Protein AF-A0A7W2SLQ1-F1 (afdb_monomer)

Structure (mmCIF, N/CA/C/O backbone):
data_AF-A0A7W2SLQ1-F1
#
_entry.id   AF-A0A7W2SLQ1-F1
#
loop_
_atom_site.group_PDB
_atom_site.id
_atom_site.type_symbol
_atom_site.label_atom_id
_atom_site.label_alt_id
_atom_site.label_comp_id
_atom_site.label_asym_id
_atom_site.label_entity_id
_atom_site.label_seq_id
_atom_site.pdbx_PDB_ins_code
_atom_site.Cartn_x
_atom_site.Cartn_y
_atom_site.Cartn_z
_atom_site.occupancy
_atom_site.B_iso_or_equiv
_atom_site.auth_seq_id
_atom_site.auth_comp_id
_atom_site.auth_asym_id
_atom_site.auth_atom_id
_atom_site.pdbx_PDB_model_num
ATOM 1 N N . ALA A 1 1 ? 21.893 20.340 -36.146 1.00 73.31 1 ALA A N 1
ATOM 2 C CA . ALA A 1 1 ? 20.470 20.540 -35.805 1.00 73.31 1 ALA A CA 1
ATOM 3 C C . ALA A 1 1 ? 19.668 20.098 -37.013 1.00 73.31 1 ALA A C 1
ATOM 5 O O . ALA A 1 1 ? 19.886 20.657 -38.079 1.00 73.31 1 ALA A O 1
ATOM 6 N N . GLY A 1 2 ? 18.852 19.056 -36.873 1.00 89.44 2 GLY A N 1
ATOM 7 C CA . GLY A 1 2 ? 18.177 18.412 -38.004 1.00 89.44 2 GLY A CA 1
ATOM 8 C C . GLY A 1 2 ? 18.166 16.889 -37.914 1.00 89.44 2 GLY A C 1
ATOM 9 O O . GLY A 1 2 ? 17.310 16.279 -38.538 1.00 89.44 2 GLY A O 1
ATOM 10 N N . ASP A 1 3 ? 19.051 16.308 -37.101 1.00 94.56 3 ASP A N 1
ATOM 11 C CA . ASP A 1 3 ? 19.147 14.858 -36.953 1.00 94.56 3 ASP A CA 1
ATOM 12 C C . ASP A 1 3 ? 17.881 14.283 -36.307 1.00 94.56 3 AS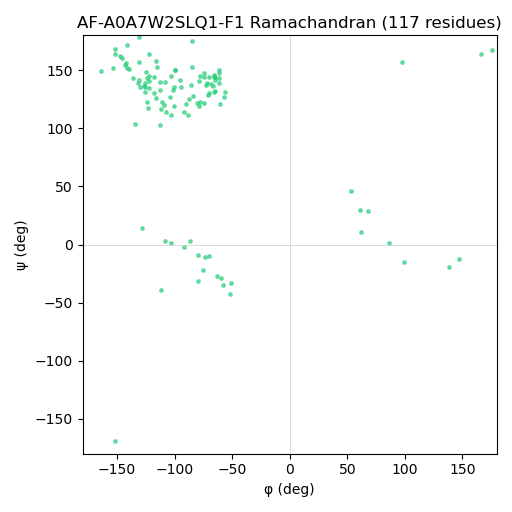P A C 1
ATOM 14 O O . ASP A 1 3 ? 17.408 14.766 -35.271 1.00 94.56 3 ASP A O 1
ATOM 18 N N . VAL A 1 4 ? 17.345 13.229 -36.915 1.00 95.19 4 VAL A N 1
ATOM 19 C CA . VAL A 1 4 ? 16.169 12.500 -36.449 1.00 95.19 4 VAL A CA 1
ATOM 20 C C . VAL A 1 4 ? 16.587 11.101 -36.019 1.00 95.19 4 VAL A C 1
ATOM 22 O O . VAL A 1 4 ? 16.751 10.195 -36.839 1.00 95.19 4 VAL A O 1
ATOM 25 N N . VAL A 1 5 ? 16.683 10.922 -34.702 1.00 94.44 5 VAL A N 1
ATOM 26 C CA . VAL A 1 5 ? 16.883 9.631 -34.037 1.00 94.44 5 VAL A CA 1
ATOM 27 C C . VAL A 1 5 ? 15.733 9.411 -33.059 1.00 94.44 5 VAL A C 1
ATOM 29 O O . VAL A 1 5 ? 15.346 10.308 -32.314 1.00 94.44 5 VAL A O 1
ATOM 32 N N . THR A 1 6 ? 15.169 8.210 -33.068 1.00 94.38 6 THR A N 1
ATOM 33 C CA . THR A 1 6 ? 14.067 7.791 -32.198 1.00 94.38 6 THR A CA 1
ATOM 34 C C . THR A 1 6 ? 14.466 6.540 -31.436 1.00 94.38 6 THR A C 1
ATOM 36 O O . THR A 1 6 ? 15.230 5.714 -31.938 1.00 94.38 6 THR A O 1
ATOM 39 N N . VAL A 1 7 ? 13.938 6.403 -30.223 1.00 93.56 7 VAL A N 1
ATOM 40 C CA . VAL A 1 7 ? 14.124 5.228 -29.377 1.00 93.56 7 VAL A CA 1
ATOM 41 C C . VAL A 1 7 ? 12.766 4.754 -28.885 1.00 93.56 7 VAL A C 1
ATOM 43 O O . VAL A 1 7 ? 11.933 5.554 -28.460 1.00 93.56 7 VAL A O 1
ATOM 46 N N . ALA A 1 8 ? 12.552 3.447 -28.934 1.00 94.06 8 ALA A N 1
ATOM 47 C CA . ALA A 1 8 ? 11.462 2.784 -28.238 1.00 94.06 8 ALA A CA 1
ATOM 48 C C . ALA A 1 8 ? 12.056 1.672 -27.378 1.00 94.06 8 ALA A C 1
ATOM 50 O O . ALA A 1 8 ? 12.987 0.995 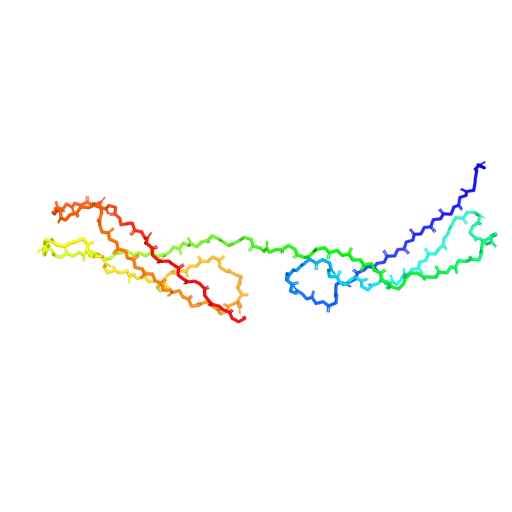-27.803 1.00 94.06 8 ALA A O 1
ATOM 51 N N . SER A 1 9 ? 11.553 1.521 -26.159 1.00 95.06 9 SER A N 1
ATOM 52 C CA . SER A 1 9 ? 11.983 0.490 -25.219 1.00 95.06 9 SER A CA 1
ATOM 53 C C . SER A 1 9 ? 10.836 0.190 -24.259 1.00 95.06 9 SER A C 1
ATOM 55 O O . SER A 1 9 ? 9.988 1.047 -23.998 1.00 95.06 9 SER A O 1
ATOM 57 N N . THR A 1 10 ? 10.801 -1.031 -23.741 1.00 95.06 10 THR A N 1
ATOM 58 C CA . THR A 1 10 ? 9.860 -1.465 -22.704 1.00 95.06 10 THR A CA 1
ATOM 59 C C . THR A 1 10 ? 10.626 -1.810 -21.434 1.00 95.06 10 THR A C 1
ATOM 61 O O . THR A 1 10 ? 11.791 -2.190 -21.499 1.00 95.06 10 THR A O 1
ATOM 64 N N . GLY A 1 11 ? 9.995 -1.683 -20.268 1.00 96.06 11 GLY A N 1
ATOM 65 C CA . GLY A 1 11 ? 10.658 -1.924 -18.988 1.00 96.06 11 GLY A CA 1
ATOM 66 C C . GLY A 1 11 ? 9.805 -2.736 -18.024 1.00 96.06 11 GLY A C 1
ATOM 67 O O . GLY A 1 11 ? 8.592 -2.543 -17.951 1.00 96.06 11 GLY A O 1
ATOM 68 N N . THR A 1 12 ? 10.444 -3.615 -17.253 1.00 97.19 12 THR A N 1
ATOM 69 C CA . THR A 1 12 ? 9.797 -4.383 -16.178 1.00 97.19 12 THR A CA 1
ATOM 70 C C . THR A 1 12 ? 10.550 -4.217 -14.867 1.00 97.19 12 THR A C 1
ATOM 72 O O . THR A 1 12 ? 11.777 -4.312 -14.850 1.00 97.19 12 THR A O 1
ATOM 75 N N . PHE A 1 13 ? 9.830 -4.024 -13.761 1.00 98.06 13 PHE A N 1
ATOM 76 C CA . PHE A 1 13 ? 10.442 -4.047 -12.433 1.00 98.06 13 PHE A CA 1
ATOM 77 C C . PHE A 1 13 ? 11.002 -5.433 -12.104 1.00 98.06 13 PHE A C 1
ATOM 79 O O . PHE A 1 13 ? 10.379 -6.452 -12.397 1.00 98.06 13 PHE A O 1
ATOM 86 N N . ASP A 1 14 ? 12.151 -5.450 -11.437 1.00 94.88 14 ASP A N 1
ATOM 87 C CA . ASP A 1 14 ? 12.805 -6.652 -10.910 1.00 94.88 14 ASP A CA 1
ATOM 88 C C . ASP A 1 14 ? 11.926 -7.446 -9.929 1.00 94.88 14 ASP A C 1
ATOM 90 O O . ASP A 1 14 ? 11.957 -8.675 -9.900 1.00 94.88 14 ASP A O 1
ATOM 94 N N . THR A 1 15 ? 11.112 -6.750 -9.134 1.00 94.12 15 THR A N 1
ATOM 95 C CA . THR A 1 15 ? 10.150 -7.356 -8.209 1.00 94.12 15 THR A CA 1
ATOM 96 C C . THR A 1 15 ? 8.851 -6.560 -8.144 1.00 94.12 15 THR A C 1
ATOM 98 O O . THR A 1 15 ? 8.831 -5.345 -8.356 1.00 94.12 15 THR A O 1
ATOM 101 N N . LYS A 1 16 ? 7.767 -7.242 -7.760 1.00 89.31 16 LYS A N 1
ATOM 102 C CA . LYS A 1 16 ? 6.436 -6.645 -7.559 1.00 89.31 16 LYS A CA 1
ATOM 103 C C . LYS A 1 16 ? 6.304 -5.792 -6.291 1.00 89.31 16 LYS A C 1
ATOM 105 O O . LYS A 1 16 ? 5.276 -5.154 -6.094 1.00 89.31 16 LYS A O 1
ATOM 110 N N . HIS A 1 17 ? 7.286 -5.840 -5.393 1.00 90.38 17 HIS A N 1
ATOM 111 C CA . HIS A 1 17 ? 7.171 -5.230 -4.071 1.00 90.38 17 HIS A CA 1
ATOM 112 C C . HIS A 1 17 ? 7.361 -3.716 -4.137 1.00 90.38 17 HIS A C 1
ATOM 114 O O . HIS A 1 17 ? 8.171 -3.216 -4.919 1.00 90.38 17 HIS A O 1
ATOM 120 N N . ALA A 1 18 ? 6.626 -2.995 -3.291 1.00 92.44 18 ALA A N 1
ATOM 121 C CA . ALA A 1 18 ? 6.811 -1.562 -3.126 1.00 92.44 18 ALA A CA 1
ATOM 122 C C . ALA A 1 18 ? 8.227 -1.246 -2.624 1.00 92.44 18 ALA A C 1
ATOM 124 O O . ALA A 1 18 ? 8.830 -2.018 -1.879 1.00 92.44 18 ALA A O 1
ATOM 125 N N . GLY A 1 19 ? 8.758 -0.103 -3.042 1.00 95.50 19 GLY A N 1
ATOM 126 C CA . GLY A 1 19 ? 10.108 0.323 -2.705 1.00 95.50 19 GLY A CA 1
ATOM 127 C C . GLY A 1 19 ? 10.569 1.488 -3.570 1.00 95.50 19 GLY A C 1
ATOM 128 O O . GLY A 1 19 ? 9.982 1.785 -4.615 1.00 95.50 19 GLY A O 1
ATOM 129 N N . THR A 1 20 ? 11.625 2.155 -3.122 1.00 96.69 20 THR A N 1
ATOM 130 C CA . THR A 1 20 ? 12.257 3.258 -3.844 1.00 96.69 20 THR A CA 1
ATOM 131 C C . THR A 1 20 ? 13.502 2.782 -4.581 1.00 96.69 20 THR A C 1
ATOM 133 O O . THR A 1 20 ? 14.153 1.830 -4.157 1.00 96.69 20 THR A O 1
ATOM 136 N N . GLY A 1 21 ? 13.827 3.430 -5.702 1.00 96.62 21 GLY A N 1
ATOM 137 C CA . GLY A 1 21 ? 15.043 3.125 -6.465 1.00 96.62 21 GLY A CA 1
ATOM 138 C C . GLY A 1 21 ? 15.103 1.690 -6.996 1.00 96.62 21 GLY A C 1
ATOM 139 O O . GLY A 1 21 ? 16.187 1.126 -7.118 1.00 96.62 21 GLY A O 1
ATOM 140 N N . LYS A 1 22 ? 13.947 1.085 -7.287 1.00 97.81 22 LYS A N 1
ATOM 141 C CA . LYS A 1 22 ? 13.864 -0.287 -7.785 1.00 97.81 22 LYS A CA 1
ATOM 142 C C . LYS A 1 22 ? 14.390 -0.378 -9.208 1.00 97.81 22 LYS A C 1
ATOM 144 O O . LYS A 1 22 ? 14.149 0.523 -10.013 1.00 97.81 22 LYS A O 1
ATOM 149 N N . THR A 1 23 ? 15.052 -1.489 -9.517 1.00 98.00 23 THR A N 1
ATOM 150 C CA . THR A 1 23 ? 15.593 -1.742 -10.853 1.00 98.00 23 THR A CA 1
ATOM 151 C C . THR A 1 23 ? 14.460 -1.987 -11.843 1.00 98.00 23 THR A C 1
ATOM 153 O O . THR A 1 23 ? 13.579 -2.817 -11.610 1.00 98.00 23 THR A O 1
ATOM 156 N N . VAL A 1 24 ? 14.509 -1.280 -12.969 1.00 97.88 24 VAL A N 1
ATOM 157 C CA . VAL A 1 24 ? 13.688 -1.537 -14.151 1.00 97.88 24 VAL A CA 1
ATOM 158 C C . VAL A 1 24 ? 14.601 -2.128 -15.215 1.00 97.88 24 VAL A C 1
ATOM 160 O O . VAL A 1 24 ? 15.507 -1.452 -15.696 1.00 97.88 24 VAL A O 1
ATOM 163 N N . ASN A 1 25 ? 14.365 -3.386 -15.574 1.00 97.06 25 ASN A N 1
ATOM 164 C CA . ASN A 1 25 ? 15.080 -4.056 -16.654 1.00 97.06 25 ASN A CA 1
ATOM 165 C C . ASN A 1 25 ? 14.485 -3.599 -17.984 1.00 97.06 25 ASN A C 1
ATOM 167 O O . ASN A 1 25 ? 13.289 -3.797 -18.215 1.00 97.06 25 ASN A O 1
ATOM 171 N N . LEU A 1 26 ? 15.306 -2.971 -18.825 1.00 96.19 26 LEU A N 1
ATOM 172 C CA . LEU A 1 26 ? 14.902 -2.490 -20.140 1.00 96.19 26 LEU A CA 1
ATOM 173 C C . LEU A 1 26 ? 15.026 -3.622 -21.164 1.00 96.19 26 LEU A C 1
ATOM 175 O O . LEU A 1 26 ? 15.981 -4.398 -21.155 1.00 96.19 26 LEU A O 1
ATOM 179 N N . SER A 1 27 ? 14.032 -3.737 -22.036 1.00 90.56 27 SER A N 1
ATOM 180 C CA . SER A 1 27 ? 13.937 -4.776 -23.058 1.00 90.56 27 SER A CA 1
ATOM 181 C C . SER A 1 27 ? 13.241 -4.250 -24.313 1.00 90.56 27 SER A C 1
ATOM 183 O O . SER A 1 27 ? 12.556 -3.225 -24.277 1.00 90.56 27 SER A O 1
ATOM 185 N N . ALA A 1 28 ? 13.410 -4.962 -25.431 1.00 80.44 28 ALA A N 1
ATOM 186 C CA . ALA A 1 28 ? 12.877 -4.565 -26.735 1.00 80.44 28 ALA A CA 1
ATOM 187 C C . ALA A 1 28 ? 13.275 -3.129 -27.129 1.00 80.44 28 ALA A C 1
ATOM 189 O O . ALA A 1 28 ? 12.440 -2.337 -27.564 1.00 80.44 28 ALA A O 1
ATOM 190 N N . THR A 1 29 ? 14.555 -2.790 -26.947 1.00 87.12 29 THR A N 1
ATOM 191 C CA . THR A 1 29 ? 15.087 -1.500 -27.381 1.00 87.12 29 THR A CA 1
ATOM 192 C C . THR A 1 29 ? 15.242 -1.501 -28.899 1.00 87.12 29 THR A C 1
ATOM 194 O O . THR A 1 29 ? 15.935 -2.344 -29.464 1.00 87.12 29 THR A O 1
ATOM 197 N N . SER A 1 30 ? 14.576 -0.565 -29.568 1.00 91.56 30 SER A N 1
ATOM 198 C CA . SER A 1 30 ? 14.709 -0.336 -31.003 1.00 91.56 30 SER A CA 1
ATOM 199 C C . SER A 1 30 ? 15.065 1.116 -31.265 1.00 91.56 30 SER A C 1
ATOM 201 O O . SER A 1 30 ? 14.441 2.023 -30.706 1.00 91.56 30 SER A O 1
ATOM 203 N N . TYR A 1 31 ? 16.019 1.317 -32.165 1.00 94.12 31 TYR A N 1
ATOM 204 C CA . TYR A 1 31 ? 16.430 2.629 -32.638 1.00 94.12 31 TYR A CA 1
ATOM 205 C C . TYR A 1 31 ? 15.957 2.830 -34.073 1.00 94.12 31 TYR A C 1
ATOM 207 O O . TYR A 1 31 ? 16.010 1.914 -34.895 1.00 94.12 31 TYR A O 1
ATOM 215 N N . GLY A 1 32 ? 15.485 4.031 -34.376 1.00 93.94 32 GLY A N 1
ATOM 216 C CA . GLY A 1 32 ? 14.977 4.385 -35.696 1.00 93.94 32 GLY A CA 1
ATOM 217 C C . GLY A 1 32 ? 15.148 5.867 -35.984 1.00 93.94 32 GLY A C 1
ATOM 218 O O . GLY A 1 32 ? 15.785 6.587 -35.221 1.00 93.94 32 GLY A O 1
ATOM 219 N N . GLY A 1 33 ? 14.520 6.343 -37.052 1.00 95.88 33 GLY A N 1
ATOM 220 C CA . GLY A 1 33 ? 14.705 7.707 -37.548 1.00 95.88 33 GLY A CA 1
ATOM 221 C C . GLY A 1 33 ? 15.714 7.763 -38.694 1.00 95.88 33 GLY A C 1
ATOM 222 O O . GLY A 1 33 ? 16.522 6.847 -38.863 1.00 95.88 33 GLY A O 1
ATOM 223 N N . ALA A 1 34 ? 15.609 8.813 -39.512 1.00 96.69 34 ALA A N 1
ATOM 224 C CA . ALA A 1 34 ? 16.350 8.948 -40.768 1.00 96.69 34 ALA A CA 1
ATOM 225 C C . ALA A 1 34 ? 17.872 8.921 -40.571 1.00 96.69 34 ALA A C 1
ATOM 227 O O . ALA A 1 34 ? 18.590 8.444 -41.445 1.00 96.69 34 ALA A O 1
ATOM 228 N N . ASP A 1 35 ? 18.341 9.364 -39.404 1.00 96.44 35 ASP A N 1
ATOM 229 C CA . ASP A 1 35 ? 19.764 9.541 -39.128 1.00 96.44 35 ASP A CA 1
ATOM 230 C C . ASP A 1 35 ? 20.329 8.491 -38.161 1.00 96.44 35 ASP A C 1
ATOM 232 O O . ASP A 1 35 ? 21.508 8.548 -37.831 1.00 96.44 35 ASP A O 1
ATOM 236 N N . ASN A 1 36 ? 19.536 7.501 -37.720 1.00 93.62 36 ASN A N 1
ATOM 237 C CA . ASN A 1 36 ? 19.961 6.475 -36.751 1.00 93.62 36 ASN A CA 1
ATOM 238 C C . ASN A 1 36 ? 21.269 5.767 -37.151 1.00 93.62 36 ASN A C 1
ATOM 240 O O . ASN A 1 36 ? 22.163 5.578 -36.331 1.00 93.62 36 ASN A O 1
ATOM 244 N N . THR A 1 37 ? 21.418 5.425 -38.431 1.00 94.88 37 THR A N 1
ATOM 245 C CA . THR A 1 37 ? 22.594 4.704 -38.943 1.00 94.88 37 THR A CA 1
ATOM 246 C C . THR A 1 37 ? 23.876 5.537 -38.953 1.00 94.88 37 THR A C 1
ATOM 248 O O . THR A 1 37 ? 24.947 4.984 -39.189 1.00 94.88 37 THR A O 1
ATOM 251 N N . ASN A 1 38 ? 23.789 6.846 -38.698 1.00 95.94 38 ASN A N 1
ATOM 252 C CA . ASN A 1 38 ? 24.957 7.719 -38.580 1.00 95.94 38 ASN A CA 1
ATOM 253 C C . ASN A 1 38 ? 25.634 7.603 -37.202 1.00 95.94 38 ASN A C 1
ATOM 255 O O . ASN A 1 38 ? 26.720 8.151 -37.013 1.00 95.94 38 ASN A O 1
ATOM 259 N N . TYR A 1 39 ? 25.020 6.900 -36.241 1.00 93.25 39 TYR A N 1
ATOM 260 C CA . TYR A 1 39 ? 25.498 6.798 -34.864 1.00 93.25 39 TYR A CA 1
ATOM 261 C C . TYR A 1 39 ? 25.846 5.358 -34.481 1.00 93.25 39 TYR A C 1
ATOM 263 O O . TYR A 1 39 ? 25.167 4.403 -34.852 1.00 93.25 39 TYR A O 1
ATOM 271 N N . SER A 1 40 ? 26.887 5.212 -33.661 1.00 94.19 40 SER A N 1
ATOM 272 C CA . SER A 1 40 ? 27.134 3.985 -32.902 1.00 94.19 40 SER A CA 1
ATOM 273 C C . SER A 1 40 ? 26.385 4.083 -31.578 1.00 94.19 40 SER A C 1
ATOM 275 O O . SER A 1 40 ? 26.741 4.905 -30.733 1.00 94.19 40 SER A O 1
ATOM 277 N N . ILE A 1 41 ? 25.353 3.262 -31.398 1.00 90.81 41 ILE A N 1
ATOM 278 C CA . ILE A 1 41 ? 24.494 3.303 -30.213 1.00 90.81 41 ILE A CA 1
ATOM 279 C C . ILE A 1 41 ? 24.877 2.188 -29.239 1.00 90.81 41 ILE A C 1
ATOM 281 O O . ILE A 1 41 ? 25.032 1.035 -29.633 1.00 90.81 41 ILE A O 1
ATOM 285 N N . THR A 1 42 ? 25.008 2.546 -27.962 1.00 92.00 42 THR A N 1
ATOM 286 C CA . THR A 1 42 ? 25.212 1.602 -26.858 1.00 92.00 42 THR A CA 1
ATOM 287 C C . THR A 1 42 ? 23.914 1.451 -26.078 1.00 92.00 42 THR A C 1
ATOM 289 O O . THR A 1 42 ? 23.354 2.448 -25.615 1.00 92.00 42 THR A O 1
ATOM 292 N N . ASP A 1 43 ? 23.465 0.211 -25.898 1.00 90.31 43 ASP A N 1
ATOM 293 C CA . ASP A 1 43 ? 22.246 -0.087 -25.151 1.00 90.31 43 ASP A CA 1
ATOM 294 C C . ASP A 1 43 ? 22.367 0.269 -23.662 1.00 90.31 43 ASP A C 1
ATOM 296 O O . ASP A 1 43 ? 23.408 0.094 -23.023 1.00 90.31 43 ASP A O 1
ATOM 300 N N . GLN A 1 44 ? 21.247 0.706 -23.087 1.00 92.38 44 GLN A N 1
ATOM 301 C CA . GLN A 1 44 ? 21.065 0.818 -21.645 1.00 92.38 44 GLN A CA 1
ATOM 302 C C . GLN A 1 44 ? 20.264 -0.393 -21.157 1.00 92.38 44 GLN A C 1
ATOM 304 O O . GLN A 1 44 ? 19.124 -0.590 -21.566 1.00 92.38 44 GLN A O 1
ATOM 309 N N . ALA A 1 45 ? 20.853 -1.195 -20.269 1.00 93.94 45 ALA A N 1
ATOM 310 C CA . ALA A 1 45 ? 20.206 -2.408 -19.765 1.00 93.94 45 ALA A CA 1
ATOM 311 C C . ALA A 1 45 ? 19.171 -2.132 -18.661 1.00 93.94 45 ALA A C 1
ATOM 313 O O . ALA A 1 45 ? 18.201 -2.877 -18.518 1.00 93.94 45 ALA A O 1
ATOM 314 N N . THR A 1 46 ? 19.377 -1.087 -17.856 1.00 96.56 46 THR A N 1
ATOM 315 C CA . THR A 1 46 ? 18.551 -0.820 -16.675 1.00 96.56 46 THR A CA 1
ATOM 316 C C . THR A 1 46 ? 18.300 0.664 -16.446 1.00 96.56 46 THR A C 1
ATOM 318 O O . THR A 1 46 ? 19.099 1.525 -16.814 1.00 96.56 46 THR A O 1
ATOM 321 N N . ALA A 1 47 ? 17.187 0.939 -15.774 1.00 96.38 47 ALA A N 1
ATOM 322 C CA . ALA A 1 47 ? 16.852 2.223 -15.176 1.00 96.38 47 ALA A CA 1
ATOM 323 C C . ALA A 1 47 ? 16.406 2.013 -13.718 1.00 96.38 47 ALA A C 1
ATOM 325 O O . ALA A 1 47 ? 16.330 0.880 -13.235 1.00 96.38 47 ALA A O 1
ATOM 326 N N . THR A 1 48 ? 16.087 3.097 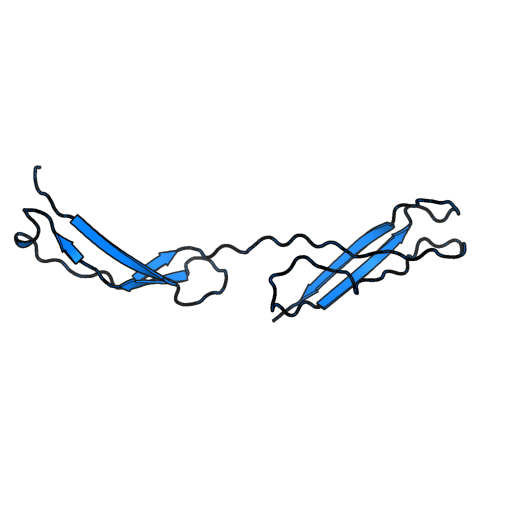-13.011 1.00 97.56 48 THR A N 1
ATOM 327 C CA . THR A 1 48 ? 15.494 3.030 -11.671 1.00 97.56 48 THR A CA 1
ATOM 328 C C . THR A 1 48 ? 14.173 3.784 -11.611 1.00 97.56 48 THR A C 1
ATOM 330 O O . THR A 1 48 ? 13.997 4.825 -12.243 1.00 97.56 48 THR A O 1
ATOM 333 N N . ALA A 1 49 ? 13.224 3.245 -10.849 1.00 97.50 49 ALA A N 1
ATOM 334 C CA . ALA A 1 49 ? 11.944 3.886 -10.573 1.00 97.50 49 ALA A CA 1
ATOM 335 C C . ALA A 1 49 ? 11.388 3.429 -9.218 1.00 97.50 49 ALA A C 1
ATOM 337 O O . ALA A 1 49 ? 11.872 2.474 -8.611 1.00 97.50 49 ALA A O 1
ATOM 338 N N . ASN A 1 50 ? 10.357 4.111 -8.728 1.00 97.56 50 ASN A N 1
ATOM 339 C CA . ASN A 1 50 ? 9.689 3.733 -7.485 1.00 97.56 50 ASN A CA 1
ATOM 340 C C . ASN A 1 50 ? 8.463 2.864 -7.785 1.00 97.56 50 ASN A C 1
ATOM 342 O O . ASN A 1 50 ? 7.708 3.160 -8.710 1.00 97.56 50 ASN A O 1
ATOM 346 N N . VAL A 1 51 ? 8.224 1.851 -6.951 1.00 95.88 51 VAL A N 1
ATOM 347 C CA . VAL A 1 51 ? 6.920 1.183 -6.846 1.00 95.88 51 VAL A CA 1
ATOM 348 C C . VAL A 1 51 ? 6.266 1.703 -5.574 1.00 95.88 51 VAL A C 1
ATOM 350 O O . VAL A 1 51 ? 6.752 1.456 -4.469 1.00 95.88 51 VAL A O 1
ATOM 353 N N . THR A 1 52 ? 5.198 2.480 -5.723 1.00 93.56 52 THR A N 1
ATOM 354 C CA . THR A 1 52 ? 4.511 3.103 -4.590 1.00 93.56 52 THR A CA 1
ATOM 355 C C . THR A 1 52 ? 3.683 2.085 -3.813 1.00 93.56 52 THR A C 1
ATOM 357 O O . THR A 1 52 ? 3.147 1.124 -4.365 1.00 93.56 52 THR A O 1
ATOM 360 N N . THR A 1 53 ? 3.573 2.294 -2.502 1.00 88.19 53 THR A N 1
ATOM 361 C CA . THR A 1 53 ? 2.675 1.502 -1.664 1.00 88.19 53 THR A CA 1
ATOM 362 C C . THR A 1 53 ? 1.224 1.824 -2.010 1.00 88.19 53 THR A C 1
ATOM 364 O O . THR A 1 53 ? 0.849 2.983 -2.207 1.00 88.19 53 THR A O 1
ATOM 367 N N . LYS A 1 54 ? 0.381 0.792 -2.069 1.00 84.56 54 LYS A N 1
ATOM 368 C CA . LYS A 1 54 ? -1.062 0.982 -2.196 1.00 84.56 54 LYS A CA 1
ATOM 369 C C . LYS A 1 54 ? -1.628 1.361 -0.833 1.00 84.56 54 LYS A C 1
ATOM 371 O O . LYS A 1 54 ? -1.501 0.601 0.122 1.00 84.56 54 LYS A O 1
ATOM 376 N N . ALA A 1 55 ? -2.293 2.509 -0.757 1.00 82.62 55 ALA A N 1
ATOM 377 C CA . ALA A 1 55 ? -3.090 2.843 0.414 1.00 82.62 55 ALA A CA 1
ATOM 378 C C . ALA A 1 55 ? -4.267 1.858 0.537 1.00 82.62 55 ALA A C 1
ATOM 380 O O . ALA A 1 55 ? -4.984 1.598 -0.438 1.00 82.62 55 ALA A O 1
ATOM 381 N N . ILE A 1 56 ? -4.458 1.315 1.736 1.00 80.62 56 ILE A N 1
ATOM 382 C CA . ILE A 1 56 ? -5.622 0.506 2.099 1.00 80.62 56 ILE A CA 1
ATOM 383 C C . ILE A 1 56 ? -6.450 1.273 3.126 1.00 80.62 56 ILE A C 1
ATOM 385 O O . ILE A 1 56 ? -5.904 1.937 4.005 1.00 80.62 56 ILE A O 1
ATOM 389 N N . SER A 1 57 ? -7.770 1.204 2.990 1.00 83.25 57 SER A N 1
ATOM 390 C CA . SER A 1 57 ? -8.713 1.743 3.966 1.00 83.25 57 SER A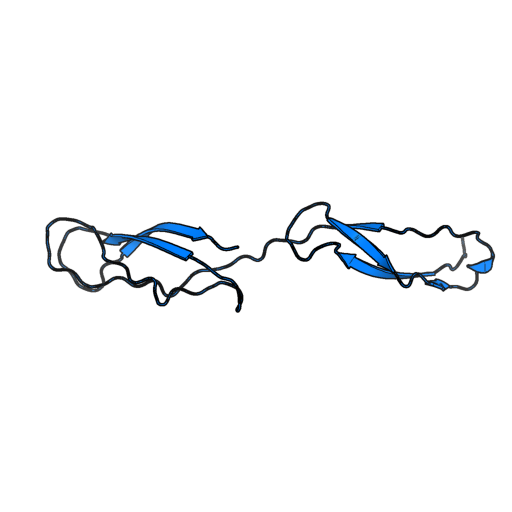 CA 1
ATOM 391 C C . SER A 1 57 ? -9.490 0.575 4.535 1.00 83.25 57 SER A C 1
ATOM 393 O O . SER A 1 57 ? -10.027 -0.227 3.771 1.00 83.25 57 SER A O 1
ATOM 395 N N . ILE A 1 58 ? -9.489 0.456 5.860 1.00 84.94 58 ILE A N 1
ATOM 396 C CA . ILE A 1 58 ? -10.080 -0.687 6.540 1.00 84.94 58 ILE A CA 1
ATOM 397 C C . ILE A 1 58 ? -11.451 -0.316 7.081 1.00 84.94 58 ILE A C 1
ATOM 399 O O . ILE A 1 58 ? -11.654 0.763 7.633 1.00 84.94 58 ILE A O 1
ATOM 403 N N . SER A 1 59 ? -12.398 -1.220 6.873 1.00 88.25 59 SER A N 1
ATOM 404 C CA . SER A 1 59 ? -13.809 -1.068 7.221 1.00 88.25 59 SER A CA 1
ATOM 405 C C . SER A 1 59 ? -14.364 -2.388 7.751 1.00 88.25 59 SER A C 1
ATOM 407 O O . SER A 1 59 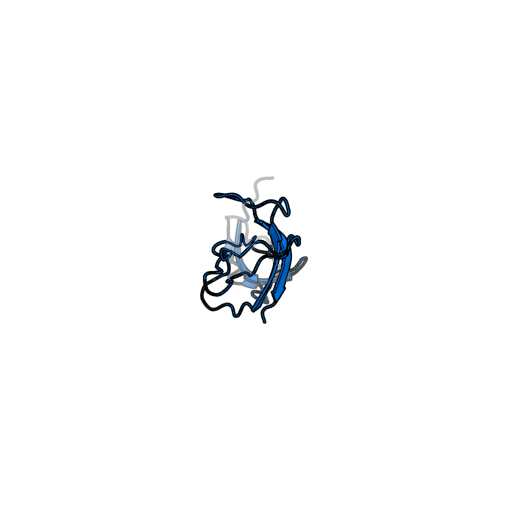? -13.672 -3.399 7.691 1.00 88.25 59 SER A O 1
ATOM 409 N N . GLY A 1 60 ? -15.592 -2.382 8.278 1.00 91.62 60 GLY A N 1
ATOM 410 C CA . GLY A 1 60 ? -16.306 -3.605 8.670 1.00 91.62 60 GLY A CA 1
ATOM 411 C C . GLY A 1 60 ? -16.025 -4.125 10.084 1.00 91.62 60 GLY A C 1
ATOM 412 O O . GLY A 1 60 ? -16.617 -5.121 10.488 1.00 91.62 60 GLY A O 1
ATOM 413 N N . ILE A 1 61 ? -15.185 -3.437 10.864 1.00 92.75 61 ILE A N 1
ATOM 414 C CA . ILE A 1 61 ? -15.079 -3.675 12.311 1.00 92.75 61 ILE A CA 1
ATOM 415 C C . ILE A 1 61 ? -16.350 -3.147 12.978 1.00 92.75 61 ILE A C 1
ATOM 417 O O . ILE A 1 61 ? -16.736 -1.996 12.762 1.00 92.75 61 ILE A O 1
ATOM 421 N N . THR A 1 62 ? -16.988 -3.974 13.801 1.00 94.44 62 THR A N 1
ATOM 422 C CA . THR A 1 62 ? -18.197 -3.597 14.544 1.00 94.44 62 THR A CA 1
ATOM 423 C C . THR A 1 62 ? -17.996 -3.764 16.045 1.00 94.44 62 THR A C 1
ATOM 425 O O . THR A 1 62 ? -17.042 -4.399 16.491 1.00 94.44 62 THR A O 1
ATOM 428 N N . ALA A 1 63 ? -18.877 -3.156 16.838 1.00 96.31 63 ALA A N 1
ATOM 429 C CA . ALA A 1 63 ? -18.875 -3.276 18.289 1.00 96.31 63 ALA A CA 1
ATOM 430 C C . ALA A 1 63 ? -20.217 -3.823 18.774 1.00 96.31 63 ALA A C 1
ATOM 432 O O . ALA A 1 63 ? -21.275 -3.452 18.264 1.00 96.31 63 ALA A O 1
ATOM 433 N N . SER A 1 64 ? -20.166 -4.691 19.779 1.00 96.06 64 SER A N 1
ATOM 434 C CA . SER A 1 64 ? -21.362 -5.252 20.403 1.00 96.06 64 SER A CA 1
ATOM 435 C C . SER A 1 64 ? -21.921 -4.331 21.485 1.00 96.06 64 SER A C 1
ATOM 437 O O . SER A 1 64 ? -21.188 -3.594 22.146 1.00 96.06 64 SER A O 1
ATOM 439 N N . ASN A 1 65 ? -23.231 -4.426 21.719 1.00 96.25 65 ASN A N 1
ATOM 440 C CA . ASN A 1 65 ? -23.853 -3.832 22.899 1.00 96.25 65 ASN A CA 1
ATOM 441 C C . ASN A 1 65 ? -23.282 -4.460 24.178 1.00 96.25 65 ASN A C 1
ATOM 443 O O . ASN A 1 65 ? -22.934 -5.641 24.199 1.00 96.25 65 ASN A O 1
ATOM 447 N N . LYS A 1 66 ? -23.256 -3.685 25.266 1.00 95.50 66 LYS A N 1
ATOM 448 C CA . LYS A 1 66 ? -22.899 -4.176 26.601 1.00 95.50 66 LYS A CA 1
ATOM 449 C C . LYS A 1 66 ? -23.919 -3.753 27.648 1.00 95.50 66 LYS A C 1
ATOM 451 O O . LYS A 1 66 ? -24.603 -2.740 27.499 1.00 95.50 66 LYS A O 1
ATOM 456 N N . THR A 1 67 ? -23.973 -4.504 28.740 1.00 97.19 67 THR A N 1
ATOM 457 C CA . THR A 1 67 ? -24.618 -4.057 29.976 1.00 97.19 67 THR A CA 1
ATOM 458 C C . THR A 1 67 ? -23.724 -3.027 30.668 1.00 97.19 67 THR A C 1
ATOM 460 O O . THR A 1 67 ? -22.499 -3.130 30.620 1.00 97.19 67 THR A O 1
ATOM 463 N N . TYR A 1 68 ? -24.328 -2.021 31.300 1.00 96.88 68 TYR A N 1
ATOM 464 C CA . TYR A 1 68 ? -23.593 -0.999 32.045 1.00 96.88 68 TYR A CA 1
ATOM 465 C C . TYR A 1 68 ? -22.791 -1.621 33.199 1.00 96.88 68 TYR A C 1
ATOM 467 O O . TYR A 1 68 ? -23.366 -2.225 34.101 1.00 96.88 68 TYR A O 1
ATOM 475 N N . ASP A 1 69 ? -21.474 -1.424 33.179 1.00 96.75 69 ASP A N 1
ATOM 476 C CA . ASP A 1 69 ? -20.504 -1.921 34.168 1.00 96.75 69 ASP A CA 1
ATOM 477 C C . ASP A 1 69 ? -19.590 -0.801 34.708 1.00 96.75 69 ASP A C 1
ATOM 479 O O . ASP A 1 69 ? -18.560 -1.060 35.323 1.00 96.75 69 ASP A O 1
ATOM 483 N N . ALA A 1 70 ? -19.968 0.459 34.464 1.00 96.88 70 ALA A N 1
ATOM 484 C CA . ALA A 1 70 ? -19.200 1.663 34.782 1.00 96.88 70 ALA A CA 1
ATOM 485 C C . ALA A 1 70 ? -17.830 1.803 34.081 1.00 96.88 70 ALA A C 1
ATOM 487 O O . ALA A 1 70 ? -17.101 2.746 34.403 1.00 96.88 70 ALA A O 1
ATOM 488 N N . ASN A 1 71 ? -17.517 0.960 33.091 1.00 96.56 71 ASN A N 1
ATOM 489 C CA . ASN A 1 71 ? -16.323 1.064 32.254 1.00 96.56 71 ASN A CA 1
ATOM 490 C C . ASN A 1 71 ? -16.676 1.330 30.777 1.00 96.56 71 ASN A C 1
ATOM 492 O O . ASN A 1 71 ? -17.780 1.045 30.308 1.00 96.56 71 ASN A O 1
ATOM 496 N N . THR A 1 72 ? -15.727 1.878 30.025 1.00 96.81 72 THR A N 1
ATOM 497 C CA . THR A 1 72 ? -15.872 2.209 28.607 1.00 96.81 72 THR A CA 1
ATOM 498 C C . THR A 1 72 ? -15.420 1.098 27.666 1.00 96.81 72 THR A C 1
ATOM 500 O O . THR A 1 72 ? -15.592 1.259 26.467 1.00 96.81 72 THR A O 1
ATOM 503 N N . ASP A 1 73 ? -14.905 -0.034 28.148 1.00 96.19 73 ASP A N 1
ATOM 504 C CA . ASP A 1 73 ? -14.453 -1.127 27.274 1.00 96.19 73 ASP A CA 1
ATOM 505 C C . ASP A 1 73 ? -15.559 -1.619 26.327 1.00 96.19 73 ASP A C 1
ATOM 507 O O . ASP A 1 73 ? -16.682 -1.902 26.771 1.00 96.19 73 ASP A O 1
ATOM 511 N N . ALA A 1 74 ? -15.225 -1.741 25.037 1.00 96.38 74 ALA A N 1
ATOM 512 C CA . ALA A 1 74 ? -16.100 -2.262 23.994 1.00 96.38 74 ALA A CA 1
ATOM 513 C C . ALA A 1 74 ? -15.590 -3.60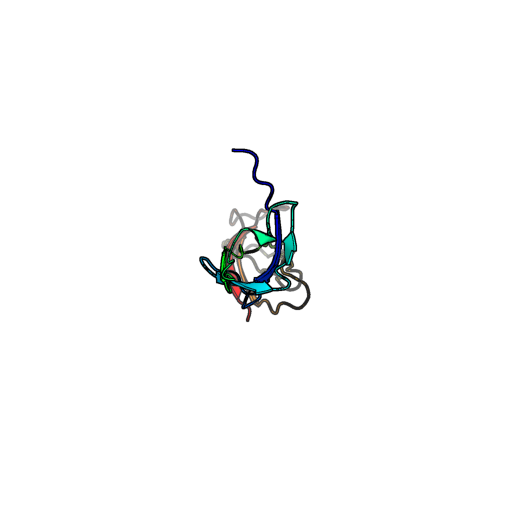8 23.461 1.00 96.38 74 ALA A C 1
ATOM 515 O O . ALA A 1 74 ? -14.417 -3.759 23.120 1.00 96.38 74 ALA A O 1
ATOM 516 N N . ALA A 1 75 ? -16.498 -4.577 23.343 1.00 95.44 75 ALA A N 1
ATOM 517 C CA . ALA A 1 75 ? -16.226 -5.831 22.652 1.00 95.44 75 ALA A CA 1
ATOM 518 C C . ALA A 1 75 ? -16.367 -5.615 21.140 1.00 95.44 75 ALA A C 1
ATOM 520 O O . ALA A 1 75 ? -17.432 -5.199 20.672 1.00 95.44 75 ALA A O 1
ATOM 521 N N . LEU A 1 76 ? -15.296 -5.887 20.395 1.00 95.25 76 LEU A N 1
ATOM 522 C CA . LEU A 1 76 ? -15.240 -5.700 18.948 1.00 95.25 76 LEU A CA 1
ATOM 523 C C . LEU A 1 76 ? -15.366 -7.029 18.205 1.00 95.25 76 LEU A C 1
ATOM 525 O O . LEU A 1 76 ? -14.820 -8.042 18.639 1.00 95.25 76 LEU A O 1
ATOM 529 N N . ASP A 1 77 ? -16.024 -6.988 17.052 1.00 93.69 77 ASP A N 1
ATOM 530 C CA . ASP A 1 77 ? -16.012 -8.047 16.051 1.00 93.69 77 ASP A CA 1
ATOM 531 C C . ASP A 1 77 ? -15.259 -7.551 14.810 1.00 93.69 77 ASP A C 1
ATOM 533 O O . ASP A 1 77 ? -15.655 -6.582 14.155 1.00 93.69 77 ASP A O 1
ATOM 537 N N . VAL A 1 78 ? -14.142 -8.217 14.518 1.00 92.38 78 VAL A N 1
ATOM 538 C CA . VAL A 1 78 ? -13.259 -7.927 13.380 1.00 92.38 78 VAL A CA 1
ATOM 539 C C . VAL A 1 78 ? -13.436 -8.926 12.234 1.00 92.38 78 VAL A C 1
ATOM 541 O O . VAL A 1 78 ? -12.748 -8.811 11.226 1.00 92.38 78 VAL A O 1
ATOM 544 N N . SER A 1 79 ? -14.339 -9.904 12.354 1.00 90.62 79 SER A N 1
ATOM 545 C CA . SER A 1 79 ? -14.552 -10.936 11.329 1.00 90.62 79 SER A CA 1
ATOM 546 C C . SER A 1 79 ? -15.058 -10.366 10.000 1.00 90.62 79 SER A C 1
ATOM 548 O O . SER A 1 79 ? -14.772 -10.921 8.942 1.00 90.62 79 SER A O 1
ATOM 550 N N . GLY A 1 80 ? -15.760 -9.230 10.050 1.00 90.44 80 GLY A N 1
ATOM 551 C CA . GLY A 1 80 ? -16.195 -8.466 8.881 1.00 90.44 80 GLY A CA 1
ATOM 552 C C . GLY A 1 80 ? -15.170 -7.454 8.367 1.00 90.44 80 GLY A C 1
ATOM 553 O O . GLY A 1 80 ? -15.490 -6.704 7.444 1.00 90.44 80 GLY A O 1
ATOM 554 N N . ALA A 1 81 ? -13.971 -7.384 8.958 1.00 91.31 81 ALA A N 1
ATOM 555 C CA . ALA A 1 81 ? -12.962 -6.429 8.529 1.00 91.31 81 ALA A CA 1
ATOM 556 C C . ALA A 1 81 ? -12.549 -6.680 7.069 1.00 91.31 81 ALA A C 1
ATOM 558 O O . ALA A 1 81 ? -12.385 -7.822 6.644 1.00 91.31 81 ALA A O 1
ATOM 559 N N . ALA A 1 82 ? -12.372 -5.608 6.301 1.00 89.00 82 ALA A N 1
ATOM 560 C CA . ALA A 1 82 ? -11.972 -5.661 4.896 1.00 89.00 82 ALA A CA 1
ATOM 561 C C . ALA A 1 82 ? -11.206 -4.394 4.494 1.00 89.00 82 ALA A C 1
ATOM 563 O O . ALA A 1 82 ? -11.294 -3.376 5.179 1.00 89.00 82 ALA A O 1
ATOM 564 N N . GLY A 1 83 ? -10.491 -4.432 3.363 1.00 87.69 83 GLY A N 1
ATOM 565 C CA . GLY A 1 83 ? -9.770 -3.269 2.815 1.00 87.69 83 GLY A CA 1
ATOM 566 C C . GLY A 1 83 ? -8.470 -3.591 2.071 1.00 87.69 83 GLY A C 1
ATOM 567 O O . GLY A 1 83 ? -7.914 -2.731 1.384 1.00 87.69 83 GLY A O 1
ATOM 568 N N . TRP A 1 84 ? -7.985 -4.825 2.201 1.00 87.19 84 TRP A N 1
ATOM 569 C CA . TRP A 1 84 ? -6.793 -5.345 1.528 1.00 87.19 84 TRP A CA 1
ATOM 570 C C . TRP A 1 84 ? -7.090 -5.879 0.121 1.00 87.19 84 TRP A C 1
ATOM 572 O O . TRP A 1 84 ? -8.235 -5.877 -0.338 1.00 87.19 84 TRP A O 1
ATOM 582 N N . ILE A 1 85 ? -6.043 -6.286 -0.600 1.00 84.75 85 ILE A N 1
ATOM 583 C CA . ILE A 1 85 ? -6.181 -6.865 -1.938 1.00 84.75 85 ILE A CA 1
ATOM 584 C C . ILE A 1 85 ? -6.616 -8.327 -1.792 1.00 84.75 85 ILE A C 1
ATOM 586 O O . ILE A 1 85 ? -6.171 -9.041 -0.896 1.00 84.75 85 ILE A O 1
ATOM 590 N N . ALA A 1 86 ? -7.518 -8.784 -2.664 1.00 83.25 86 ALA A N 1
ATOM 591 C CA . ALA A 1 86 ? -7.963 -10.172 -2.656 1.00 83.25 86 ALA A CA 1
ATOM 592 C C . ALA A 1 86 ? -6.767 -11.125 -2.825 1.00 83.25 86 ALA A C 1
ATOM 594 O O . ALA A 1 86 ? -5.993 -10.992 -3.772 1.00 83.25 86 ALA A O 1
ATOM 595 N N . GLY A 1 87 ? -6.644 -12.086 -1.909 1.00 81.06 87 GLY A N 1
ATOM 596 C CA . GLY A 1 87 ? -5.511 -13.010 -1.847 1.00 81.06 87 GLY A CA 1
ATOM 597 C C . GLY A 1 87 ? -4.446 -12.636 -0.812 1.00 81.06 87 GLY A C 1
ATOM 598 O O . GLY A 1 87 ? -3.655 -13.506 -0.456 1.00 81.06 87 GLY A O 1
ATOM 599 N N . ASP A 1 88 ? -4.456 -11.409 -0.282 1.00 83.19 88 ASP A N 1
ATOM 600 C CA . ASP A 1 88 ? -3.595 -11.041 0.843 1.00 83.19 88 ASP A CA 1
ATOM 601 C C . ASP A 1 88 ? -4.089 -11.718 2.132 1.00 83.19 88 ASP A C 1
ATOM 603 O O . ASP A 1 88 ? -5.291 -11.760 2.419 1.00 83.19 88 ASP A O 1
ATOM 607 N N . VAL A 1 89 ? -3.152 -12.214 2.940 1.00 81.62 89 VAL A N 1
ATOM 608 C CA . VAL A 1 89 ? -3.437 -12.698 4.295 1.00 81.62 89 VAL A CA 1
ATOM 609 C C . VAL A 1 89 ? -3.232 -11.536 5.253 1.00 81.62 89 VAL A C 1
ATOM 611 O O . VAL A 1 89 ? -2.106 -11.078 5.416 1.00 81.62 89 VAL A O 1
ATOM 614 N N . VAL A 1 90 ? -4.303 -11.068 5.898 1.00 84.44 90 VAL A N 1
ATOM 615 C CA . VAL A 1 90 ? -4.246 -9.952 6.851 1.00 84.44 90 VAL A CA 1
ATOM 616 C C . VAL A 1 90 ? -4.810 -10.376 8.199 1.00 84.44 90 VAL A C 1
ATOM 618 O O . VAL A 1 90 ? -5.966 -10.774 8.314 1.00 84.44 90 VAL A O 1
ATOM 621 N N . THR A 1 91 ? -3.993 -10.242 9.237 1.00 85.50 91 THR A N 1
ATOM 622 C CA . THR A 1 91 ? -4.407 -10.330 10.636 1.00 85.50 91 THR A CA 1
ATOM 623 C C . THR A 1 91 ? -4.846 -8.952 11.102 1.00 85.50 91 THR A C 1
ATOM 625 O O . THR A 1 91 ? -4.076 -7.993 11.016 1.00 85.50 91 THR A O 1
ATOM 628 N N . VAL A 1 92 ? -6.070 -8.870 11.624 1.00 86.44 92 VAL A N 1
ATOM 629 C CA . VAL A 1 92 ? -6.640 -7.654 12.209 1.00 86.44 92 VAL A CA 1
ATOM 630 C C . VAL A 1 92 ? -6.781 -7.859 13.710 1.00 86.44 92 VAL A C 1
ATOM 632 O O . VAL A 1 92 ? -7.470 -8.776 14.152 1.00 86.44 92 VAL A O 1
ATOM 635 N N . ALA A 1 93 ? -6.159 -6.986 14.498 1.00 86.38 93 ALA A N 1
ATOM 636 C CA . ALA A 1 93 ? -6.419 -6.895 15.929 1.00 86.38 93 ALA A CA 1
ATOM 637 C C . ALA A 1 93 ? -6.784 -5.459 16.281 1.00 86.38 93 ALA A C 1
ATOM 639 O O . ALA A 1 93 ? -6.096 -4.521 15.870 1.00 86.38 93 ALA A O 1
ATOM 640 N N . SER A 1 94 ? -7.874 -5.293 17.034 1.00 89.50 94 SER A N 1
ATOM 641 C CA . SER A 1 94 ? -8.330 -3.977 17.452 1.00 89.50 94 SER A CA 1
ATOM 642 C C . SER A 1 94 ? -8.830 -3.933 18.886 1.00 89.50 94 SER A C 1
ATOM 644 O O . SER A 1 94 ? -9.347 -4.921 19.404 1.00 89.50 94 SER A O 1
ATOM 646 N N . THR A 1 95 ? -8.684 -2.768 19.513 1.00 91.12 95 THR A N 1
ATOM 647 C CA . THR A 1 95 ? -9.300 -2.431 20.799 1.00 91.12 95 THR A CA 1
ATOM 648 C C . THR A 1 95 ? -10.162 -1.186 20.646 1.00 91.12 95 THR A C 1
ATOM 650 O O . THR A 1 95 ? -9.833 -0.276 19.878 1.00 91.12 95 THR A O 1
ATOM 653 N N . GLY A 1 96 ? -11.273 -1.143 21.382 1.00 94.06 96 GLY A N 1
ATOM 654 C CA . GLY A 1 96 ? -12.229 -0.048 21.301 1.00 94.06 96 GLY A CA 1
ATOM 655 C C . GLY A 1 96 ? -12.805 0.324 22.656 1.00 94.06 96 GLY A C 1
ATOM 656 O O . GLY A 1 96 ? -12.923 -0.516 23.550 1.00 94.06 96 GLY A O 1
ATOM 657 N N . THR A 1 97 ? -13.185 1.590 22.792 1.00 96.31 97 THR A N 1
ATOM 658 C CA . THR A 1 97 ? -13.901 2.100 23.961 1.00 96.31 97 THR A CA 1
ATOM 659 C C . THR A 1 97 ? -15.117 2.910 23.543 1.00 96.31 97 THR A C 1
ATOM 661 O O . THR A 1 97 ? -15.081 3.663 22.573 1.00 96.31 97 THR A O 1
ATOM 664 N N . PHE A 1 98 ? -16.211 2.776 24.283 1.00 97.25 98 PHE A N 1
ATOM 665 C CA . PHE A 1 98 ? -17.335 3.693 24.201 1.00 97.25 98 PHE A CA 1
ATOM 666 C C . PHE A 1 98 ? -16.893 5.109 24.590 1.00 97.25 98 PHE A C 1
ATOM 668 O O . PHE A 1 98 ? -16.121 5.299 25.529 1.00 97.25 98 PHE A O 1
ATOM 675 N N . ASP A 1 99 ? -17.445 6.107 23.907 1.00 96.62 99 ASP A N 1
ATOM 676 C CA . ASP A 1 99 ? -17.232 7.540 24.151 1.00 96.62 99 ASP A CA 1
ATOM 677 C C . ASP A 1 99 ? -17.440 7.960 25.616 1.00 96.62 99 ASP A C 1
ATOM 679 O O . ASP A 1 99 ? -16.766 8.854 26.124 1.00 96.62 99 ASP A O 1
ATOM 683 N N . THR A 1 100 ? -18.362 7.297 26.313 1.00 96.19 100 THR A N 1
ATOM 684 C CA . THR A 1 100 ? -18.651 7.515 27.734 1.00 96.19 100 THR A CA 1
ATOM 685 C C . THR A 1 100 ? -19.041 6.213 28.427 1.00 96.19 100 THR A C 1
ATOM 687 O O . THR A 1 100 ? -19.489 5.261 27.786 1.00 96.19 100 THR A O 1
ATOM 690 N N . LYS A 1 101 ? -18.938 6.172 29.760 1.00 94.75 101 LYS A N 1
ATOM 691 C CA . LYS A 1 101 ? -19.407 5.017 30.545 1.00 94.75 101 LYS A CA 1
ATOM 692 C C . LYS A 1 101 ? -20.929 4.948 30.675 1.00 94.75 101 LYS A C 1
ATOM 694 O O . LYS A 1 101 ? -21.457 3.893 30.988 1.00 94.75 101 LYS A O 1
ATOM 699 N N . HIS A 1 102 ? -21.635 6.065 30.503 1.00 97.00 102 HIS A N 1
ATOM 700 C CA . HIS A 1 102 ? -23.071 6.153 30.772 1.00 97.00 102 HIS A CA 1
ATOM 701 C C . HIS A 1 102 ? -23.883 5.281 29.809 1.00 97.00 102 HIS A C 1
ATOM 703 O O . HIS A 1 102 ? -23.537 5.158 28.638 1.00 97.00 102 HIS A O 1
ATOM 709 N N . ALA A 1 103 ? -24.972 4.682 30.292 1.00 96.06 103 ALA A N 1
ATOM 710 C CA . ALA A 1 103 ? -25.873 3.918 29.437 1.00 96.06 103 ALA A CA 1
ATOM 711 C C . ALA A 1 103 ? -26.561 4.832 28.407 1.00 96.06 103 ALA A C 1
ATOM 713 O O . ALA A 1 103 ? -26.901 5.976 28.704 1.00 96.06 103 ALA A O 1
ATOM 714 N N . GLY A 1 104 ? -26.777 4.312 27.201 1.00 95.69 104 GLY A N 1
ATOM 715 C CA . GLY A 1 104 ? -27.418 5.031 26.104 1.00 95.69 104 GLY A CA 1
ATOM 716 C C . GLY A 1 104 ? -27.424 4.202 24.823 1.00 95.69 104 GLY A C 1
ATOM 717 O O . GLY A 1 104 ? -26.737 3.187 24.731 1.00 95.69 104 GLY A O 1
ATOM 718 N N . THR A 1 105 ? -28.206 4.631 23.836 1.00 95.88 105 THR A N 1
ATOM 719 C CA . THR A 1 105 ? -28.272 4.019 22.501 1.00 95.88 105 THR A CA 1
ATOM 720 C C . THR A 1 105 ? -27.442 4.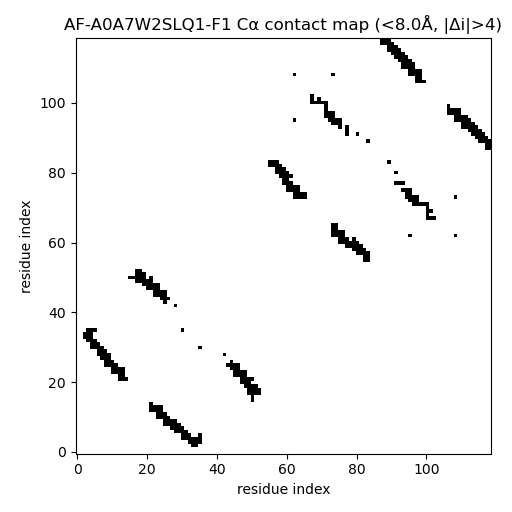817 21.502 1.00 95.88 105 THR A C 1
ATOM 722 O O . THR A 1 105 ? -27.333 6.032 21.639 1.00 95.88 105 THR A O 1
ATOM 725 N N . GLY A 1 106 ? -26.896 4.161 20.473 1.00 94.44 106 GLY A N 1
ATOM 726 C CA . GLY A 1 106 ? -26.137 4.850 19.419 1.00 94.44 106 GLY A CA 1
ATOM 727 C C . GLY A 1 106 ? -24.814 5.444 19.907 1.00 94.44 106 GLY A C 1
ATOM 728 O O . GLY A 1 106 ? -24.364 6.460 19.386 1.00 94.44 106 GLY A O 1
ATOM 729 N N . LYS A 1 107 ? -24.214 4.838 20.936 1.00 96.38 107 LYS A N 1
ATOM 730 C CA . LYS A 1 107 ? -22.944 5.294 21.500 1.00 96.38 107 LYS A CA 1
ATOM 731 C C . LYS A 1 107 ? -21.814 5.101 20.495 1.00 96.38 107 LYS A C 1
ATOM 733 O O . LYS A 1 107 ? -21.709 4.039 19.882 1.00 96.38 107 LYS A O 1
ATOM 738 N N . THR A 1 108 ? -20.947 6.099 20.376 1.00 96.25 108 THR A N 1
ATOM 739 C CA . THR A 1 108 ? -19.748 6.004 19.540 1.00 96.25 108 THR A CA 1
ATOM 740 C C . THR A 1 108 ? -18.729 5.082 20.200 1.00 96.25 108 THR A C 1
ATOM 742 O 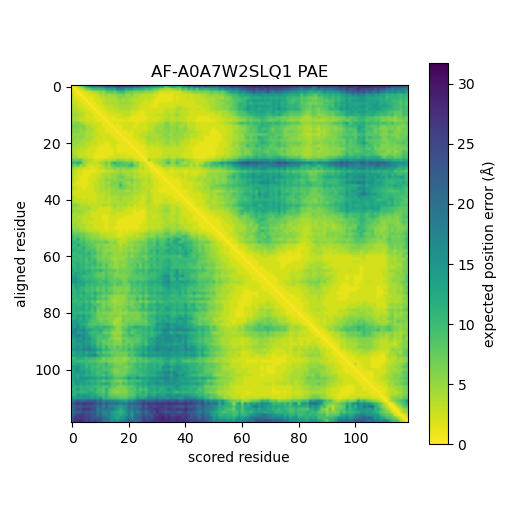O . THR A 1 108 ? -18.501 5.175 21.407 1.00 96.25 108 THR A O 1
ATOM 745 N N . VAL A 1 109 ? -18.092 4.220 19.407 1.00 96.12 109 VAL A N 1
ATOM 746 C CA . VAL A 1 109 ? -16.934 3.426 19.832 1.00 96.12 109 VAL A CA 1
ATOM 747 C C . VAL A 1 109 ? -15.692 3.953 19.123 1.00 96.12 109 VAL A C 1
ATOM 749 O O . VAL A 1 109 ? -15.623 3.957 17.897 1.00 96.12 109 VAL A O 1
ATOM 752 N N . ASN A 1 110 ? -14.718 4.404 19.906 1.00 93.56 110 ASN A N 1
ATOM 753 C CA . ASN A 1 110 ? -13.433 4.892 19.430 1.00 93.56 110 ASN A CA 1
ATOM 754 C C . ASN A 1 110 ? -12.440 3.729 19.367 1.00 93.56 110 ASN A C 1
ATOM 756 O O . ASN A 1 110 ? -12.162 3.093 20.383 1.00 93.56 110 ASN A O 1
ATOM 760 N N . LEU A 1 111 ? -11.897 3.463 18.181 1.00 91.19 111 LEU A N 1
ATOM 761 C CA . LEU A 1 111 ? -10.869 2.444 17.952 1.00 91.19 111 LEU A CA 1
ATOM 762 C C . LEU A 1 111 ? -9.491 3.045 18.277 1.00 91.19 111 LEU A C 1
ATOM 764 O O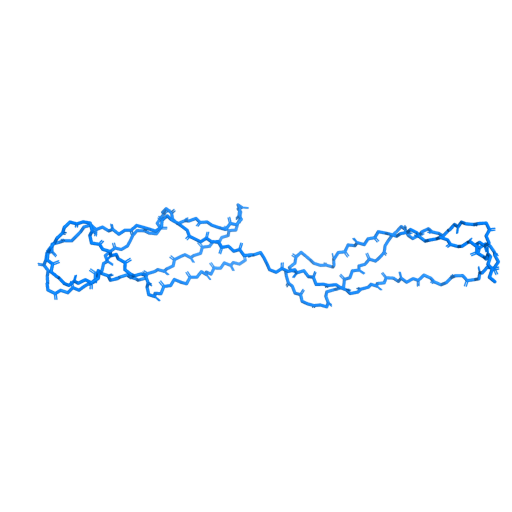 . LEU A 1 111 ? -9.164 4.119 17.776 1.00 91.19 111 LEU A O 1
ATOM 768 N N . SER A 1 112 ? -8.696 2.386 19.127 1.00 76.94 112 SER A N 1
ATOM 769 C CA . SER A 1 112 ? -7.430 2.945 19.649 1.00 76.94 112 SER A CA 1
ATOM 770 C C . SER A 1 112 ? -6.186 2.222 19.124 1.00 76.94 112 SER A C 1
ATOM 772 O O . SER A 1 112 ? -5.198 2.855 18.758 1.00 76.94 112 SER A O 1
ATOM 774 N N . ALA A 1 113 ? -6.247 0.895 19.003 1.00 64.19 113 ALA A N 1
ATOM 775 C CA . ALA A 1 113 ? -5.234 0.110 18.310 1.00 64.19 113 ALA A CA 1
ATOM 776 C C . ALA A 1 113 ? -5.890 -0.578 17.120 1.00 64.19 113 ALA A C 1
ATOM 778 O O . ALA A 1 113 ? -6.923 -1.219 17.278 1.00 64.19 113 ALA A O 1
ATOM 779 N N . THR A 1 114 ? -5.295 -0.460 15.940 1.00 63.66 114 THR A N 1
ATOM 780 C CA . THR A 1 114 ? -5.607 -1.363 14.833 1.00 63.66 114 THR A CA 1
ATOM 781 C C . THR A 1 114 ? -4.280 -1.787 14.241 1.00 63.66 114 THR A C 1
ATOM 783 O O . THR A 1 114 ? -3.594 -0.974 13.624 1.00 63.66 114 THR A O 1
ATOM 786 N N . SER A 1 115 ? -3.855 -3.015 14.531 1.00 65.75 115 SER A N 1
ATOM 787 C CA . SER A 1 115 ? -2.677 -3.587 13.893 1.00 65.75 115 SER A CA 1
ATOM 788 C C . SER A 1 115 ? -3.116 -4.411 12.695 1.00 65.75 115 SER A C 1
ATOM 790 O O . SER A 1 115 ? -4.085 -5.171 12.750 1.00 65.75 115 SER A O 1
ATOM 792 N N . TYR A 1 116 ? -2.381 -4.219 11.607 1.00 68.38 116 TYR A N 1
ATOM 793 C CA . TYR A 1 116 ? -2.559 -4.935 10.359 1.00 68.38 116 TYR A CA 1
ATOM 794 C C . TYR A 1 116 ? -1.224 -5.586 10.038 1.00 68.38 116 TYR A C 1
ATOM 796 O O . TYR A 1 116 ? -0.210 -4.899 9.908 1.00 68.38 116 TYR A O 1
ATOM 804 N N . GLY A 1 117 ? -1.212 -6.910 9.982 1.00 62.62 117 GLY A N 1
ATOM 805 C CA . GLY A 1 117 ? -0.026 -7.687 9.645 1.00 62.62 117 GLY A CA 1
ATOM 806 C C . GLY A 1 117 ? -0.373 -8.719 8.589 1.00 62.62 117 GLY A C 1
ATOM 807 O O . GLY A 1 117 ? -1.431 -9.330 8.663 1.00 62.62 117 GLY A O 1
ATOM 808 N N . GLY A 1 118 ? 0.508 -8.906 7.619 1.00 58.91 118 GLY A N 1
ATOM 809 C CA . GLY A 1 118 ? 0.339 -9.856 6.528 1.00 58.91 118 GLY A CA 1
ATOM 810 C C . GLY A 1 118 ? 1.672 -10.108 5.842 1.00 58.91 118 GLY A C 1
ATOM 811 O O . GLY A 1 118 ? 2.538 -9.230 5.877 1.00 58.91 118 GLY A O 1
ATOM 812 N N . ALA A 1 119 ? 1.849 -11.314 5.304 1.00 47.25 119 ALA A N 1
ATOM 813 C CA . ALA A 1 119 ? 3.036 -11.717 4.548 1.00 47.25 119 ALA A CA 1
ATOM 814 C C . ALA A 1 119 ? 2.907 -11.338 3.067 1.00 47.25 119 ALA A C 1
ATOM 816 O O . ALA A 1 119 ? 1.780 -11.461 2.535 1.00 47.25 119 ALA A O 1
#

Sequence (119 aa):
AGDVVTVASTGTFDTKHAGTGKTVNLSATSYGGADNTNYSITDQATATANVTTKAISISGITASNKTYDANTDAALDVSGAAGWIAGDVVTVASTGTFDTKHAGTGKTVNLSATSYGGA

Radius of gyration: 27.46 Å; Cα contacts (8 Å, |Δi|>4): 206; chains: 1; bounding box: 55×34×76 Å

Solvent-accessible surface area (backbone atoms only — not comparable to full-atom values): 7670 Å² total; per-residue (Å²): 141,83,82,39,69,43,78,47,68,45,72,43,64,80,60,92,65,61,44,73,72,37,52,25,44,46,41,78,72,46,78,36,56,91,42,37,86,81,54,92,84,79,88,72,62,65,51,70,45,69,39,76,77,80,88,65,63,78,44,54,63,44,72,56,89,78,80,82,75,78,55,33,79,42,58,68,44,58,89,58,48,47,48,75,62,93,88,63,55,73,49,76,48,73,46,36,27,36,81,54,43,70,84,77,81,91,71,53,69,50,74,78,45,76,50,79,48,64,122

Foldseek 3Di:
DPFFKDWDWDWDFPDPDFDFFTKTAIDPIDMDGPCRVVDDDDDDGIDTGGDHDDDWDKDQKDWDDDDQPQFFWTDIDCVRIDTDDPPWDKDWDWTWGFPGSDDDPPTDIDIDDTDIDTD

pLDDT: mean 90.71, std 8.95, range [47.25, 98.06]

Secondary structure (DSSP, 8-state):
-----EEEEEEEES-SS-EEEEEEEEEEEEEESTTGGGS------EEEEEEPPPP---B--EE------S--EE-EE-TT-B-S-TT---EEEEEEEES-SS--SS--EEEEEEEEE--

Mean predicted aligned error: 7.25 Å